Protein AF-A0A550GVR7-F1 (afdb_monomer_lite)

Sequence (89 aa):
MIITVDTVYQILIYICTYLLGMAFAGSFLGRAWMGNVDVFLHKTLKMEVTVGKYFYWKYFCNVKDPPKPKHLAQPKNLADQLVCKFLDL

Structure (mmCIF, N/CA/C/O backbone):
data_AF-A0A550GVR7-F1
#
_entry.id   AF-A0A550GVR7-F1
#
loop_
_atom_site.group_PDB
_atom_site.id
_atom_site.type_symbol
_atom_site.label_atom_id
_atom_site.label_alt_id
_atom_site.label_comp_id
_atom_site.label_asym_id
_atom_site.label_entity_id
_atom_site.label_seq_id
_atom_site.pdbx_PDB_ins_code
_atom_site.Cartn_x
_atom_site.Cartn_y
_atom_site.Cartn_z
_atom_site.occupancy
_atom_site.B_iso_or_equiv
_atom_site.auth_seq_id
_atom_site.auth_comp_id
_atom_site.auth_asym_id
_atom_site.auth_atom_id
_atom_site.pdbx_PDB_model_num
ATOM 1 N N . MET A 1 1 ? 31.288 -2.403 -31.235 1.00 49.75 1 MET A N 1
ATOM 2 C CA . MET A 1 1 ? 29.940 -2.699 -30.708 1.00 49.75 1 MET A CA 1
ATOM 3 C C . MET A 1 1 ? 28.949 -2.409 -31.821 1.00 49.75 1 MET A C 1
ATOM 5 O O . MET A 1 1 ? 28.730 -1.246 -32.129 1.00 49.75 1 MET A O 1
ATOM 9 N N . ILE A 1 2 ? 28.477 -3.444 -32.518 1.00 59.62 2 ILE A N 1
ATOM 10 C CA . ILE A 1 2 ? 27.520 -3.284 -33.620 1.00 59.62 2 ILE A CA 1
ATOM 11 C C . ILE A 1 2 ? 26.141 -3.183 -32.973 1.00 59.62 2 ILE A C 1
ATOM 13 O O . ILE A 1 2 ? 25.648 -4.162 -32.423 1.00 59.62 2 ILE A O 1
ATOM 17 N N . ILE A 1 3 ? 25.564 -1.984 -32.970 1.00 64.25 3 ILE A N 1
ATOM 18 C CA . ILE A 1 3 ? 24.201 -1.768 -32.486 1.00 64.25 3 ILE A CA 1
ATOM 19 C C . ILE A 1 3 ? 23.268 -2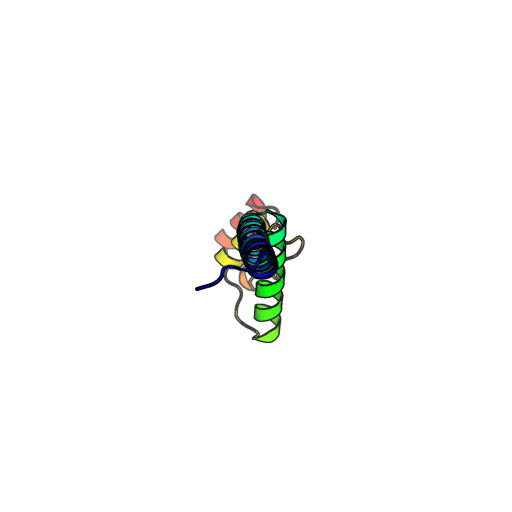.278 -33.583 1.00 64.25 3 ILE A C 1
ATOM 21 O O . ILE A 1 3 ? 23.145 -1.661 -34.639 1.00 64.25 3 ILE A O 1
ATOM 25 N N . THR A 1 4 ? 22.661 -3.440 -33.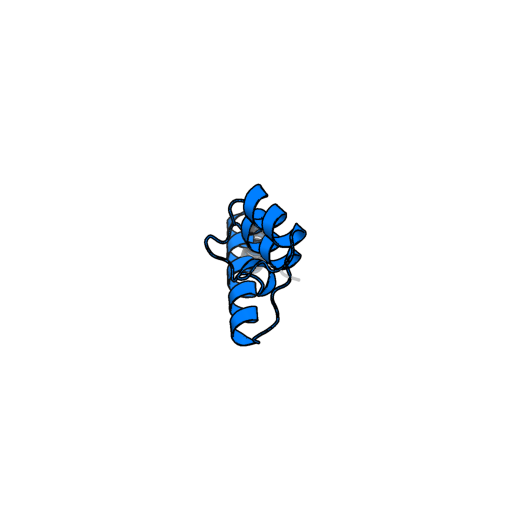362 1.00 80.62 4 THR A N 1
ATOM 26 C CA . THR A 1 4 ? 21.633 -3.981 -34.255 1.00 80.62 4 THR A CA 1
ATOM 27 C C . THR A 1 4 ? 20.293 -3.297 -33.983 1.00 80.62 4 THR A C 1
ATOM 29 O O . THR A 1 4 ? 20.030 -2.852 -32.864 1.00 80.62 4 THR A O 1
ATOM 32 N N . VAL A 1 5 ? 19.432 -3.216 -35.001 1.00 79.75 5 VAL A N 1
ATOM 33 C CA . VAL A 1 5 ? 18.092 -2.604 -34.900 1.00 79.75 5 VAL A CA 1
ATOM 34 C C . VAL A 1 5 ? 17.275 -3.232 -33.760 1.00 79.75 5 VAL A C 1
ATOM 36 O O . VAL A 1 5 ? 16.630 -2.512 -33.001 1.00 79.75 5 VAL A O 1
ATOM 39 N N . ASP A 1 6 ? 17.398 -4.544 -33.553 1.00 81.56 6 ASP A N 1
ATOM 40 C CA . ASP A 1 6 ? 16.750 -5.261 -32.447 1.00 81.56 6 ASP A CA 1
ATOM 41 C C . ASP A 1 6 ? 17.200 -4.772 -31.065 1.00 81.56 6 ASP A C 1
ATOM 43 O O . ASP A 1 6 ? 16.389 -4.655 -30.146 1.00 81.56 6 ASP A O 1
ATOM 47 N N . THR A 1 7 ? 18.482 -4.426 -30.918 1.00 84.44 7 THR A N 1
ATOM 48 C CA . THR A 1 7 ? 19.027 -3.911 -29.653 1.00 84.44 7 THR A CA 1
ATOM 49 C C . THR A 1 7 ? 18.411 -2.550 -29.317 1.00 84.44 7 THR A C 1
ATOM 51 O O . THR A 1 7 ? 18.087 -2.282 -28.161 1.00 84.44 7 THR A O 1
ATOM 54 N N . VAL A 1 8 ? 18.176 -1.704 -30.327 1.00 87.12 8 VAL A N 1
ATOM 55 C CA . VAL A 1 8 ? 17.511 -0.401 -30.152 1.00 87.12 8 VAL A CA 1
ATOM 56 C C . VAL A 1 8 ? 16.051 -0.583 -29.734 1.00 87.12 8 VAL A C 1
ATOM 58 O O . VAL A 1 8 ? 15.608 0.078 -28.795 1.00 87.12 8 VAL A O 1
ATOM 61 N N . TYR A 1 9 ? 15.317 -1.507 -30.365 1.00 87.69 9 TYR A N 1
ATOM 62 C CA . TYR A 1 9 ? 13.933 -1.809 -29.982 1.00 87.69 9 TYR A CA 1
ATOM 63 C C . TYR A 1 9 ? 13.826 -2.314 -28.543 1.00 87.69 9 TYR A C 1
ATOM 65 O O . TYR A 1 9 ? 12.962 -1.852 -27.798 1.00 87.69 9 TYR A O 1
ATOM 73 N N . GLN A 1 10 ? 14.719 -3.212 -28.122 1.00 88.88 10 GLN A N 1
ATOM 74 C CA . GLN A 1 10 ? 14.728 -3.708 -26.746 1.00 88.88 10 GLN A CA 1
ATOM 75 C C . GLN A 1 10 ? 14.981 -2.584 -25.742 1.00 88.88 10 GLN A C 1
ATOM 77 O O . GLN A 1 10 ? 14.229 -2.450 -24.779 1.00 88.88 10 GLN A O 1
ATOM 82 N N . ILE A 1 11 ? 15.986 -1.735 -25.982 1.00 89.56 11 ILE A N 1
ATOM 83 C CA . ILE A 1 11 ? 16.281 -0.585 -25.115 1.00 89.56 11 ILE A CA 1
ATOM 84 C C . ILE A 1 11 ? 15.065 0.345 -25.016 1.00 89.56 11 ILE A C 1
ATOM 86 O O . ILE A 1 11 ? 14.709 0.778 -23.921 1.00 89.56 11 ILE A O 1
ATOM 90 N N . LEU A 1 12 ? 14.390 0.617 -26.133 1.00 90.12 12 LEU A N 1
ATOM 91 C CA . LEU A 1 12 ? 13.227 1.503 -26.163 1.00 90.12 12 LEU A CA 1
ATOM 92 C C . LEU A 1 12 ? 12.041 0.905 -25.390 1.00 90.12 12 LEU A C 1
ATOM 94 O O . LEU A 1 12 ? 11.409 1.604 -24.599 1.00 90.12 12 LEU A O 1
ATOM 98 N N . ILE A 1 13 ? 11.801 -0.404 -25.519 1.00 91.44 13 ILE A N 1
ATOM 99 C CA . ILE A 1 13 ? 10.800 -1.129 -24.722 1.00 91.44 13 ILE A CA 1
ATOM 100 C C . ILE A 1 13 ? 11.147 -1.081 -23.226 1.00 91.44 13 ILE A C 1
ATOM 102 O O . ILE A 1 13 ? 10.262 -0.828 -22.406 1.00 91.44 13 ILE A O 1
ATOM 106 N N . TYR A 1 14 ? 12.415 -1.262 -22.847 1.00 90.94 14 TYR A N 1
ATOM 107 C CA . TYR A 1 14 ? 12.845 -1.153 -21.448 1.00 90.94 14 TYR A CA 1
ATOM 108 C C . TYR A 1 14 ? 12.603 0.246 -20.876 1.00 90.94 14 TYR A C 1
ATOM 110 O O . TYR A 1 14 ? 12.092 0.383 -19.766 1.00 90.94 14 TYR A O 1
ATOM 118 N N . ILE A 1 15 ? 12.902 1.294 -21.643 1.00 91.38 15 ILE A N 1
ATOM 119 C CA . ILE A 1 15 ? 12.644 2.675 -21.225 1.00 91.38 15 ILE A CA 1
ATOM 120 C C . ILE A 1 15 ? 11.135 2.918 -21.080 1.00 91.38 15 ILE A C 1
ATOM 122 O O . ILE A 1 15 ? 10.692 3.441 -20.058 1.00 91.38 15 ILE A O 1
ATOM 126 N N . CYS A 1 16 ? 10.324 2.500 -22.054 1.00 90.69 16 CYS A N 1
ATOM 127 C CA . CYS A 1 16 ? 8.871 2.664 -21.999 1.00 90.69 16 CYS A CA 1
ATOM 128 C C . CYS A 1 16 ? 8.241 1.919 -20.815 1.00 90.69 16 CYS A C 1
ATOM 130 O O . CYS A 1 16 ? 7.406 2.481 -20.109 1.00 90.69 16 CYS A O 1
ATOM 132 N N . THR A 1 17 ? 8.648 0.673 -20.567 1.00 89.56 17 THR A N 1
ATOM 133 C CA . THR A 1 17 ? 8.149 -0.123 -19.434 1.00 89.56 17 THR A CA 1
ATOM 134 C C . THR A 1 17 ? 8.573 0.460 -18.088 1.00 89.56 17 THR A C 1
ATOM 136 O O . THR A 1 17 ? 7.754 0.521 -17.172 1.00 89.56 17 THR A O 1
ATOM 139 N N . TYR A 1 18 ? 9.801 0.973 -17.975 1.00 88.50 18 TYR A N 1
ATOM 140 C CA . TYR A 1 18 ? 10.263 1.681 -16.781 1.00 88.50 18 TYR A CA 1
ATOM 141 C C . TYR A 1 18 ? 9.438 2.944 -16.502 1.00 88.50 18 TYR A C 1
ATOM 143 O O . TYR A 1 18 ? 8.960 3.145 -15.384 1.00 88.50 18 TYR A O 1
ATOM 151 N N . LEU A 1 19 ? 9.215 3.773 -17.528 1.00 89.00 19 LEU A N 1
ATOM 152 C CA . LEU A 1 19 ? 8.419 4.995 -17.405 1.00 89.00 19 LEU A CA 1
ATOM 153 C C . LEU A 1 19 ? 6.961 4.691 -17.046 1.00 89.00 19 LEU A C 1
ATOM 155 O O . LEU A 1 19 ? 6.393 5.364 -16.187 1.00 89.00 19 LEU A O 1
ATOM 159 N N . LEU A 1 20 ? 6.372 3.647 -17.638 1.00 86.81 20 LEU A N 1
ATOM 160 C CA . LEU A 1 20 ? 5.034 3.177 -17.275 1.00 86.81 20 LEU A CA 1
ATOM 161 C C . LEU A 1 20 ? 4.971 2.686 -15.824 1.00 86.81 20 LEU A C 1
ATOM 163 O O . LEU A 1 20 ? 4.021 3.017 -15.119 1.00 86.81 20 LEU A O 1
ATOM 167 N N . GLY A 1 21 ? 5.983 1.954 -15.350 1.00 82.38 21 GLY A N 1
ATOM 168 C CA . GLY A 1 21 ? 6.067 1.511 -13.957 1.00 82.38 21 GLY A CA 1
ATOM 169 C C . GLY A 1 21 ? 6.148 2.678 -12.969 1.00 82.38 21 GLY A C 1
ATOM 170 O O . GLY A 1 21 ? 5.424 2.702 -11.973 1.00 82.38 21 GLY A O 1
ATOM 171 N N . MET A 1 22 ? 6.964 3.689 -13.273 1.00 82.25 22 MET A N 1
ATOM 172 C CA . MET A 1 22 ? 7.071 4.904 -12.459 1.00 82.25 22 MET A CA 1
ATOM 173 C C . MET A 1 22 ? 5.775 5.721 -12.462 1.00 82.25 22 MET A C 1
ATOM 175 O O . MET A 1 22 ? 5.312 6.164 -11.408 1.00 82.25 22 MET A O 1
ATOM 179 N N . ALA A 1 23 ? 5.143 5.869 -13.629 1.00 83.31 23 ALA A N 1
ATOM 180 C CA . ALA A 1 23 ? 3.844 6.523 -13.747 1.00 83.31 23 ALA A CA 1
ATOM 181 C C . ALA A 1 23 ? 2.765 5.773 -12.950 1.00 83.31 23 ALA A C 1
ATOM 183 O O . ALA A 1 23 ? 1.948 6.393 -12.269 1.00 83.31 23 ALA A O 1
ATOM 184 N N . PHE A 1 24 ? 2.795 4.438 -12.971 1.00 82.50 24 PHE A N 1
ATOM 185 C CA . PHE A 1 24 ? 1.887 3.601 -12.198 1.00 82.50 24 PHE A CA 1
ATOM 186 C C . PHE A 1 24 ? 2.087 3.777 -10.690 1.00 82.50 24 PHE A C 1
ATOM 188 O O . PHE A 1 24 ? 1.103 3.985 -9.980 1.00 82.50 24 PHE A O 1
ATOM 195 N N . ALA A 1 25 ? 3.330 3.782 -10.200 1.00 76.38 25 ALA A N 1
ATOM 196 C CA . ALA A 1 25 ? 3.641 3.980 -8.781 1.00 76.38 25 ALA A CA 1
ATOM 197 C C . ALA A 1 25 ? 3.156 5.343 -8.247 1.00 76.38 25 ALA A C 1
ATOM 199 O O . ALA A 1 25 ? 2.666 5.432 -7.121 1.00 76.38 25 ALA A O 1
ATOM 200 N N . GLY A 1 26 ? 3.229 6.397 -9.067 1.00 72.44 26 GLY A N 1
ATOM 201 C CA . GLY A 1 26 ? 2.696 7.724 -8.734 1.00 72.44 26 GLY A CA 1
ATOM 202 C C . GLY A 1 26 ? 1.181 7.878 -8.934 1.00 72.44 26 GLY A C 1
ATOM 203 O O . GLY A 1 26 ? 0.589 8.857 -8.468 1.00 72.44 26 GLY A O 1
ATOM 204 N N . SER A 1 27 ? 0.529 6.933 -9.613 1.00 82.62 27 SER A N 1
ATOM 205 C CA . SER A 1 27 ? -0.896 7.016 -9.944 1.00 82.62 27 SER A CA 1
ATOM 206 C C . SER A 1 27 ? -1.808 6.686 -8.755 1.00 82.62 27 SER A C 1
ATOM 208 O O . SER A 1 27 ? -1.430 5.993 -7.807 1.00 82.62 27 SER A O 1
ATOM 210 N N . PHE A 1 28 ? -3.063 7.143 -8.825 1.00 79.62 28 PHE A N 1
ATOM 211 C CA . PHE A 1 28 ? -4.107 6.750 -7.870 1.00 79.62 28 PHE A CA 1
ATOM 212 C C . PHE A 1 28 ? -4.327 5.230 -7.846 1.00 79.62 28 PHE A C 1
ATOM 214 O O . PHE A 1 28 ? -4.560 4.668 -6.777 1.00 79.62 28 PHE A O 1
ATOM 221 N N . LEU A 1 29 ? -4.206 4.563 -9.001 1.00 80.44 29 LEU A N 1
ATOM 222 C CA . LEU A 1 29 ? -4.367 3.113 -9.105 1.00 80.44 29 LEU A CA 1
ATOM 223 C C . LEU A 1 29 ? -3.240 2.373 -8.374 1.00 80.44 29 LEU A C 1
ATOM 225 O O . LEU A 1 29 ? -3.506 1.426 -7.638 1.00 80.44 29 LEU A O 1
ATOM 229 N N . GLY A 1 30 ? -1.999 2.844 -8.525 1.00 82.12 30 GLY A N 1
ATOM 230 C CA . GLY A 1 30 ? -0.838 2.296 -7.824 1.00 82.12 30 GLY A CA 1
ATOM 231 C C . GLY A 1 30 ? -0.945 2.460 -6.312 1.00 82.12 30 GLY A C 1
ATOM 232 O O . GLY A 1 30 ? -0.710 1.501 -5.579 1.00 82.12 30 GLY A O 1
ATOM 233 N N . ARG A 1 31 ? -1.399 3.629 -5.834 1.00 83.19 31 ARG A N 1
ATOM 234 C CA . ARG A 1 31 ? -1.660 3.855 -4.401 1.00 83.19 31 ARG A CA 1
ATOM 235 C C . ARG A 1 31 ? -2.745 2.935 -3.846 1.00 83.19 31 ARG A C 1
ATOM 237 O O . ARG A 1 31 ? -2.570 2.390 -2.758 1.00 83.19 31 ARG A O 1
ATOM 244 N N . ALA A 1 32 ? -3.835 2.735 -4.586 1.00 83.00 32 ALA A N 1
ATOM 245 C CA . ALA A 1 32 ? -4.904 1.821 -4.187 1.00 83.00 32 ALA A CA 1
ATOM 246 C C . ALA A 1 32 ? -4.434 0.359 -4.162 1.00 83.00 32 ALA A C 1
ATOM 248 O O . ALA A 1 32 ? -4.739 -0.381 -3.226 1.00 83.00 32 ALA A O 1
ATOM 249 N N . TRP A 1 33 ? -3.643 -0.049 -5.157 1.00 84.31 33 TRP A N 1
ATOM 250 C CA . TRP A 1 33 ? -3.061 -1.386 -5.212 1.00 84.31 33 TRP A CA 1
ATOM 251 C C . TRP A 1 33 ? -2.075 -1.629 -4.060 1.00 84.31 33 TRP A C 1
ATOM 253 O O . TRP A 1 33 ? -2.220 -2.616 -3.342 1.00 84.31 33 TRP A O 1
ATOM 263 N N . MET A 1 34 ? -1.147 -0.698 -3.806 1.00 84.56 34 MET A N 1
ATOM 264 C CA . MET A 1 34 ? -0.231 -0.768 -2.660 1.00 84.56 34 MET A CA 1
ATOM 265 C C . MET A 1 34 ? -0.980 -0.829 -1.325 1.00 84.56 34 MET A C 1
ATOM 267 O O . MET A 1 34 ? -0.634 -1.643 -0.473 1.00 84.56 34 MET A O 1
ATOM 271 N N . GLY A 1 35 ? -2.033 -0.022 -1.156 1.00 83.81 35 GLY A N 1
ATOM 272 C CA . GLY A 1 35 ? -2.874 -0.054 0.041 1.00 83.81 35 GLY A CA 1
ATOM 273 C C . GLY A 1 35 ? -3.530 -1.417 0.266 1.00 83.81 35 GLY A C 1
ATOM 274 O O . GLY A 1 35 ? -3.491 -1.941 1.376 1.00 83.81 35 GLY A O 1
ATOM 275 N N . ASN A 1 36 ? -4.069 -2.039 -0.787 1.00 85.06 36 ASN A N 1
ATOM 276 C CA . ASN A 1 36 ? -4.656 -3.380 -0.697 1.00 85.06 36 ASN A CA 1
ATOM 277 C C . ASN A 1 36 ? -3.622 -4.458 -0.344 1.00 85.06 36 ASN A C 1
ATOM 279 O O . ASN A 1 36 ? -3.913 -5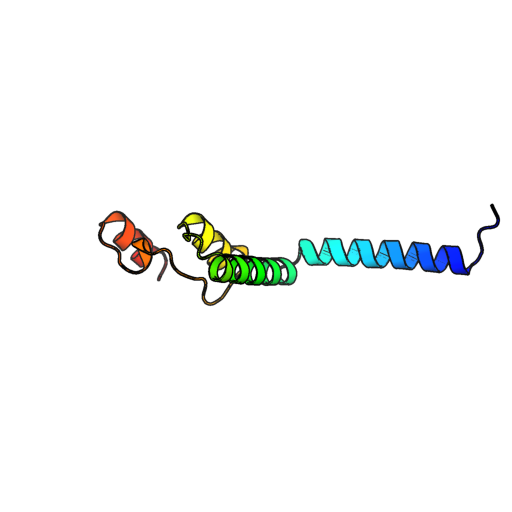.337 0.469 1.00 85.06 36 ASN A O 1
ATOM 283 N N . VAL A 1 37 ? -2.419 -4.388 -0.922 1.00 86.75 37 VAL A N 1
ATOM 284 C CA . VAL A 1 37 ? -1.324 -5.319 -0.606 1.00 86.75 37 VAL A CA 1
ATOM 285 C C . VAL A 1 37 ? -0.870 -5.159 0.847 1.00 86.75 37 VAL A C 1
ATOM 287 O O . VAL A 1 37 ? -0.716 -6.159 1.545 1.00 86.75 37 VAL A O 1
ATOM 290 N N . ASP A 1 38 ? -0.715 -3.930 1.343 1.00 85.88 38 ASP A N 1
ATOM 291 C CA . ASP A 1 38 ? -0.309 -3.679 2.734 1.00 85.88 38 ASP A CA 1
ATOM 292 C C . ASP A 1 38 ? -1.380 -4.143 3.741 1.00 85.88 38 ASP A C 1
ATOM 294 O O . ASP A 1 38 ? -1.054 -4.766 4.756 1.00 85.88 38 ASP A O 1
ATOM 298 N N . VAL A 1 39 ? -2.668 -3.946 3.426 1.00 85.44 39 VAL A N 1
ATOM 299 C CA . VAL A 1 39 ? -3.791 -4.495 4.208 1.00 85.44 39 VAL A CA 1
ATOM 300 C C . VAL A 1 39 ? -3.767 -6.025 4.215 1.00 85.44 39 VAL A C 1
ATOM 302 O O . VAL A 1 39 ? -3.955 -6.641 5.268 1.00 85.44 39 VAL A O 1
ATOM 305 N N . PHE A 1 40 ? -3.532 -6.658 3.063 1.00 86.06 40 PHE A N 1
ATOM 306 C CA . PHE A 1 40 ? -3.416 -8.113 2.962 1.00 86.06 40 PHE A CA 1
ATOM 307 C C . PHE A 1 40 ? -2.250 -8.646 3.803 1.00 86.06 40 PHE A C 1
ATOM 309 O O . PHE A 1 40 ? -2.410 -9.612 4.557 1.00 86.06 40 PHE A O 1
ATOM 316 N N . LEU A 1 41 ? -1.096 -7.982 3.738 1.00 85.62 41 LEU A N 1
ATOM 317 C CA . LEU A 1 41 ? 0.076 -8.345 4.522 1.00 85.62 41 LEU A CA 1
ATOM 318 C C . LEU A 1 41 ? -0.185 -8.181 6.026 1.00 85.62 41 LEU A C 1
ATOM 320 O O . LEU A 1 41 ? 0.167 -9.063 6.804 1.00 85.62 41 LEU A O 1
ATOM 324 N N . HIS A 1 42 ? -0.883 -7.118 6.441 1.00 85.44 42 HIS A N 1
ATOM 325 C CA . HIS A 1 42 ? -1.278 -6.920 7.843 1.00 85.44 42 HIS A CA 1
ATOM 326 C C . HIS A 1 42 ? -2.192 -8.021 8.356 1.00 85.44 42 HIS A C 1
ATOM 328 O O . HIS A 1 42 ? -1.987 -8.518 9.463 1.00 85.44 42 HIS A O 1
ATOM 334 N N . LYS A 1 43 ? -3.179 -8.429 7.550 1.00 82.69 43 LYS A N 1
ATOM 335 C CA . LYS A 1 43 ? -4.068 -9.546 7.894 1.00 82.69 43 LYS A CA 1
ATOM 336 C C . LYS A 1 43 ? -3.291 -10.856 8.020 1.00 82.69 43 LYS A C 1
ATOM 338 O O . LYS A 1 43 ? -3.523 -11.608 8.962 1.00 82.69 43 LYS A O 1
ATOM 343 N N . THR A 1 44 ? -2.348 -11.098 7.111 1.00 85.62 44 THR A N 1
ATOM 344 C CA . THR A 1 44 ? -1.537 -12.324 7.084 1.00 85.62 44 THR A CA 1
ATOM 345 C C . THR A 1 44 ? -0.576 -12.396 8.271 1.00 85.62 44 THR A C 1
ATOM 347 O O . THR A 1 44 ? -0.483 -13.426 8.933 1.00 85.62 44 THR A O 1
ATOM 350 N N . LEU A 1 45 ? 0.094 -11.287 8.590 1.00 84.62 45 LEU A N 1
ATOM 351 C CA . LEU A 1 45 ? 1.068 -11.199 9.680 1.00 84.62 45 LEU A CA 1
ATOM 352 C C . LEU A 1 45 ? 0.435 -10.908 11.050 1.00 84.62 45 LEU A C 1
ATOM 354 O O . LEU A 1 45 ? 1.153 -10.822 12.043 1.00 84.62 45 LEU A O 1
ATOM 358 N N . LYS A 1 46 ? -0.895 -10.745 11.118 1.00 78.25 46 LYS A N 1
ATOM 359 C CA . LYS A 1 46 ? -1.652 -10.396 12.335 1.00 78.25 46 LYS A CA 1
ATOM 360 C C . LYS A 1 46 ? -1.069 -9.190 13.089 1.00 78.25 46 LYS A C 1
ATOM 362 O O . LYS A 1 46 ? -1.130 -9.135 14.317 1.00 78.25 46 LYS A O 1
ATOM 367 N N . MET A 1 47 ? -0.496 -8.232 12.360 1.00 76.19 47 MET A N 1
ATOM 368 C CA . MET A 1 47 ? 0.120 -7.048 12.958 1.00 76.19 47 MET A CA 1
ATOM 369 C C . MET A 1 47 ? -0.944 -6.075 13.461 1.00 76.19 47 MET A C 1
ATOM 371 O O . MET A 1 47 ? -2.024 -5.950 12.877 1.00 76.19 47 MET A O 1
ATOM 375 N N . GLU A 1 48 ? -0.637 -5.373 14.549 1.00 76.44 48 GLU A N 1
ATOM 376 C CA . GLU A 1 48 ? -1.556 -4.387 15.101 1.00 76.44 48 GLU A CA 1
ATOM 377 C C . GLU A 1 48 ? -1.696 -3.192 14.156 1.00 76.44 48 GLU A C 1
ATOM 379 O O . GLU A 1 48 ? -0.715 -2.590 13.717 1.00 76.44 48 GLU A O 1
ATOM 384 N N . VAL A 1 49 ? -2.941 -2.844 13.830 1.00 78.81 49 VAL A N 1
ATOM 385 C CA . VAL A 1 49 ? -3.230 -1.654 13.034 1.00 78.81 49 VAL A CA 1
ATOM 386 C C . VAL A 1 49 ? -3.137 -0.440 13.947 1.00 78.81 49 VAL A C 1
ATOM 388 O O . VAL A 1 49 ? -3.835 -0.361 14.956 1.00 78.81 49 VAL A O 1
ATOM 391 N N . THR A 1 50 ? -2.294 0.519 13.583 1.00 81.25 50 THR A N 1
ATOM 392 C CA . THR A 1 50 ? -2.239 1.833 14.231 1.00 81.25 50 THR A CA 1
ATOM 393 C C . THR A 1 50 ? -3.213 2.798 13.557 1.00 81.25 50 THR A C 1
ATOM 395 O O . THR A 1 50 ? -3.462 2.709 12.354 1.00 81.25 50 THR A O 1
ATOM 398 N N . VAL A 1 51 ? -3.708 3.778 14.312 1.00 77.25 51 VAL A N 1
ATOM 399 C CA . VAL A 1 51 ? -4.597 4.848 13.829 1.00 77.25 51 VAL A CA 1
ATOM 400 C C . VAL A 1 51 ? -4.033 5.550 12.585 1.00 77.25 51 VAL A C 1
ATOM 402 O O . VAL A 1 51 ? -4.724 5.661 11.576 1.00 77.25 51 VAL A O 1
ATOM 405 N N . GLY A 1 52 ? -2.752 5.934 12.594 1.00 79.06 52 GLY A N 1
ATOM 406 C CA . GLY A 1 52 ? -2.113 6.575 11.436 1.00 79.06 52 GLY A CA 1
ATOM 407 C C . GLY A 1 52 ? -2.103 5.703 10.174 1.00 79.06 52 GLY A C 1
ATOM 408 O O . GLY A 1 52 ? -2.290 6.204 9.067 1.00 79.06 52 GLY A O 1
ATOM 409 N N . LYS A 1 53 ? -1.966 4.384 10.336 1.00 80.69 53 LYS A N 1
ATOM 410 C CA . LYS A 1 53 ? -1.966 3.434 9.218 1.00 80.69 53 LYS A CA 1
ATOM 411 C C . LYS A 1 53 ? -3.359 3.257 8.621 1.00 80.69 53 LYS A C 1
ATOM 413 O O . LYS A 1 53 ? -3.519 3.209 7.406 1.00 80.69 53 LYS A O 1
ATOM 418 N N . TYR A 1 54 ? -4.374 3.268 9.479 1.00 82.25 54 TYR A N 1
ATOM 419 C CA . TYR A 1 54 ? -5.766 3.305 9.055 1.00 82.25 54 TYR A CA 1
ATOM 420 C C . TYR A 1 54 ? -6.088 4.565 8.230 1.00 82.25 54 TYR A C 1
ATOM 422 O O . TYR A 1 54 ? -6.695 4.460 7.164 1.00 82.25 54 TYR A O 1
ATOM 430 N N . PHE A 1 55 ? -5.627 5.745 8.665 1.00 81.50 55 PHE A N 1
ATOM 431 C CA . PHE A 1 55 ? -5.782 6.989 7.897 1.00 81.50 55 PHE A CA 1
ATOM 432 C C . PHE A 1 55 ? -5.079 6.933 6.543 1.00 81.50 55 PHE A C 1
ATOM 434 O O . PHE A 1 55 ? -5.656 7.338 5.532 1.00 81.50 55 PHE A O 1
ATOM 441 N N . TYR A 1 56 ? -3.859 6.396 6.514 1.00 83.62 56 TYR A N 1
ATOM 442 C CA . TYR A 1 56 ? -3.122 6.181 5.275 1.00 83.62 56 TYR A CA 1
ATOM 443 C C . TYR A 1 56 ? -3.929 5.318 4.294 1.00 83.62 56 TYR A C 1
ATOM 445 O O . TYR A 1 56 ? -4.133 5.707 3.146 1.00 83.62 56 TYR A O 1
ATOM 453 N N . TRP A 1 57 ? -4.501 4.202 4.749 1.00 84.50 57 TRP A N 1
ATOM 454 C CA . TRP A 1 57 ? -5.309 3.357 3.873 1.00 84.50 57 TRP A CA 1
ATOM 455 C C . TRP A 1 57 ? -6.622 4.01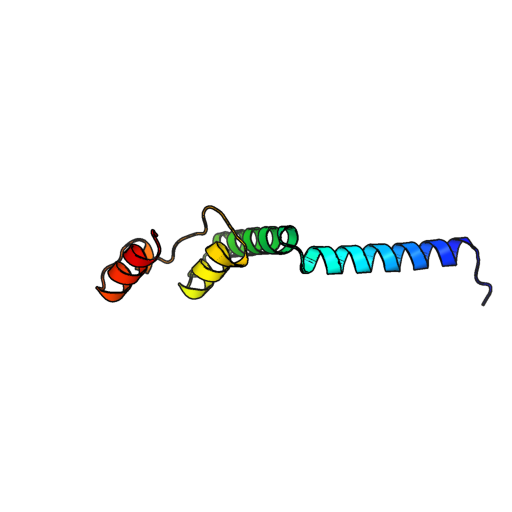3 3.425 1.00 84.50 57 TRP A C 1
ATOM 457 O O . TRP A 1 57 ? -6.933 3.962 2.235 1.00 84.50 57 TRP A O 1
ATOM 467 N N . LYS A 1 58 ? -7.375 4.649 4.336 1.00 82.38 58 LYS A N 1
ATOM 468 C CA . LYS A 1 58 ? -8.688 5.248 4.025 1.00 82.38 58 LYS A CA 1
ATOM 469 C C . LYS A 1 58 ? -8.568 6.474 3.117 1.00 82.38 58 LYS A C 1
ATOM 471 O O . LYS A 1 58 ? -9.302 6.574 2.143 1.00 82.38 58 LYS A O 1
ATOM 476 N N . TYR A 1 59 ? -7.645 7.390 3.409 1.00 81.81 59 TYR A N 1
ATOM 477 C CA . TYR A 1 59 ? -7.581 8.689 2.725 1.00 81.81 59 TYR A CA 1
ATOM 478 C C . TYR A 1 59 ? -6.501 8.756 1.644 1.00 81.81 59 TYR A C 1
ATOM 480 O O . TYR A 1 59 ? -6.735 9.345 0.592 1.00 81.81 59 TYR A O 1
ATOM 488 N N . PHE A 1 60 ? -5.329 8.152 1.862 1.00 80.69 60 PHE A N 1
ATOM 489 C CA . PHE A 1 60 ? -4.221 8.243 0.903 1.00 80.69 60 PHE A CA 1
ATOM 490 C C . PHE A 1 60 ? -4.289 7.152 -0.173 1.00 80.69 60 PHE A C 1
ATOM 492 O O . PHE A 1 60 ? -4.122 7.430 -1.363 1.00 80.69 60 PHE A O 1
ATOM 499 N N . CYS A 1 61 ? -4.581 5.914 0.233 1.00 80.88 61 CYS A N 1
ATOM 500 C CA . CYS A 1 61 ? -4.758 4.784 -0.681 1.00 80.88 61 CYS A CA 1
ATOM 501 C C . CYS A 1 61 ? -6.208 4.594 -1.153 1.00 80.88 61 CYS A C 1
ATOM 503 O O . CYS A 1 61 ? -6.443 3.762 -2.024 1.00 80.88 61 CYS A O 1
ATOM 505 N N . ASN A 1 62 ? -7.171 5.350 -0.610 1.00 80.88 62 ASN A N 1
ATOM 506 C CA . ASN A 1 62 ? -8.597 5.257 -0.946 1.00 80.88 62 ASN A CA 1
ATOM 507 C C . ASN A 1 62 ? -9.158 3.818 -0.866 1.00 80.88 62 ASN A C 1
ATOM 509 O O . ASN A 1 62 ? -9.956 3.382 -1.701 1.00 80.88 62 ASN A O 1
ATOM 513 N N . VAL A 1 63 ? -8.700 3.046 0.122 1.00 80.50 63 VAL A N 1
ATOM 514 C CA . VAL A 1 63 ? -9.208 1.698 0.397 1.00 80.50 63 VAL A CA 1
ATOM 515 C C . VAL A 1 63 ? -10.591 1.837 1.033 1.00 80.50 63 VAL A C 1
ATOM 517 O O . VAL A 1 63 ? -10.730 2.496 2.061 1.00 80.50 63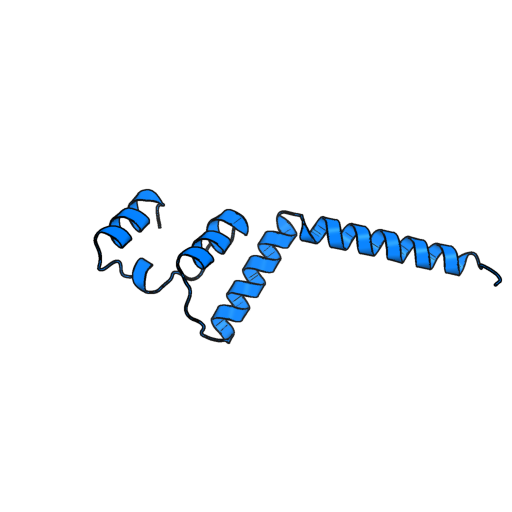 VAL A O 1
ATOM 520 N N . LYS A 1 64 ? -11.613 1.215 0.428 1.00 73.69 64 LYS A N 1
ATOM 521 C CA . LYS A 1 64 ? -13.023 1.381 0.835 1.00 73.69 64 LYS A CA 1
ATOM 522 C C . LYS A 1 64 ? -13.322 0.893 2.254 1.00 73.69 64 LYS A C 1
ATOM 52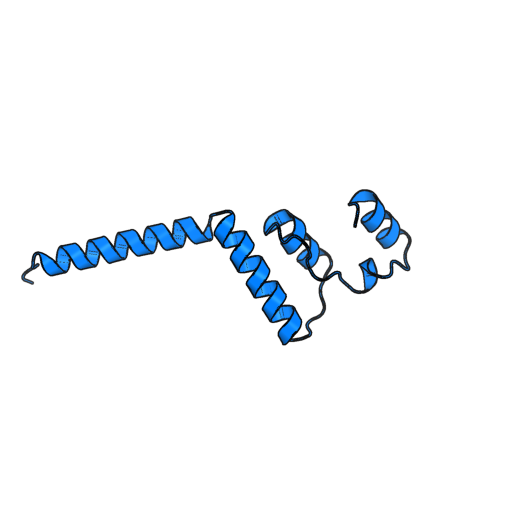4 O O . LYS A 1 64 ? -14.098 1.533 2.951 1.00 73.69 64 LYS A O 1
ATOM 529 N N . ASP A 1 65 ? -12.722 -0.221 2.668 1.00 76.38 65 ASP A N 1
ATOM 530 C CA . ASP A 1 65 ? -12.958 -0.810 3.991 1.00 76.38 65 ASP A CA 1
ATOM 531 C C . ASP A 1 65 ? -11.645 -1.326 4.616 1.00 76.38 65 ASP A C 1
ATOM 533 O O . ASP A 1 65 ? -11.334 -2.523 4.562 1.00 76.38 65 ASP A O 1
ATOM 537 N N . PRO A 1 66 ? -10.791 -0.418 5.125 1.00 79.44 66 PRO A N 1
ATOM 538 C CA . PRO A 1 66 ? -9.547 -0.801 5.769 1.00 79.44 66 PRO A CA 1
ATOM 539 C C . PRO A 1 66 ? -9.809 -1.352 7.183 1.00 79.44 66 PRO A C 1
ATOM 541 O O . PRO A 1 66 ? -10.712 -0.882 7.878 1.00 79.44 66 PRO A O 1
ATOM 544 N N . PRO A 1 67 ? -9.005 -2.320 7.662 1.00 77.62 67 PRO A N 1
ATOM 545 C CA . PRO A 1 67 ? -9.188 -2.896 8.989 1.00 77.62 67 PRO A CA 1
ATOM 546 C C . PRO A 1 67 ? -9.007 -1.822 10.066 1.00 77.62 67 PRO A C 1
ATOM 548 O O . PRO A 1 67 ? -7.973 -1.157 10.119 1.00 77.62 67 PRO A O 1
ATOM 551 N N . LYS A 1 68 ? -10.016 -1.643 10.925 1.00 78.00 68 LYS A N 1
ATOM 552 C CA . LYS A 1 68 ? -9.995 -0.629 11.987 1.00 78.00 68 LYS A CA 1
ATOM 553 C C . LYS A 1 68 ? -9.078 -1.057 13.142 1.00 78.00 68 LYS A C 1
ATOM 555 O O . LYS A 1 68 ? -9.077 -2.231 13.522 1.00 78.00 68 LYS A O 1
ATOM 560 N N . PRO A 1 69 ? -8.322 -0.125 13.745 1.00 78.06 69 PRO A N 1
ATOM 561 C CA . PRO A 1 69 ? -7.562 -0.404 14.957 1.00 78.06 69 PRO A CA 1
ATOM 562 C C . PRO A 1 69 ? -8.515 -0.703 16.125 1.00 78.06 69 PRO A C 1
ATOM 564 O O . PRO A 1 69 ? -9.591 -0.109 16.223 1.00 78.06 69 PRO A O 1
ATOM 567 N N . LYS A 1 70 ? -8.114 -1.601 17.038 1.00 69.50 70 LYS A N 1
ATOM 568 C CA . LYS A 1 70 ? -8.963 -2.095 18.147 1.00 69.50 70 LYS A CA 1
ATOM 569 C C . LYS A 1 70 ? -9.567 -0.961 18.993 1.00 69.50 70 LYS A C 1
ATOM 571 O O . LYS A 1 70 ? -10.723 -1.047 19.390 1.00 69.50 70 LYS A O 1
ATOM 576 N N . HIS A 1 71 ? -8.805 0.111 19.211 1.00 67.19 71 HIS A N 1
ATOM 577 C CA . HIS A 1 71 ? -9.230 1.279 19.989 1.00 67.19 71 HIS A CA 1
ATOM 578 C C . HIS A 1 71 ? -10.303 2.131 19.293 1.00 67.19 71 HIS A C 1
ATOM 580 O O . HIS A 1 71 ? -11.162 2.673 19.974 1.00 67.19 71 HIS A O 1
ATOM 586 N N . LEU A 1 72 ? -10.314 2.203 17.956 1.00 67.19 72 LEU A N 1
ATOM 587 C CA . LEU A 1 72 ? -11.376 2.901 17.210 1.00 67.19 72 LEU A CA 1
ATOM 588 C C . LEU A 1 72 ? -12.585 1.995 16.948 1.00 67.19 72 LEU A C 1
ATOM 590 O O . LEU A 1 72 ? -13.699 2.486 16.810 1.00 67.19 72 LEU A O 1
ATOM 594 N N . ALA A 1 73 ? -12.385 0.674 16.892 1.00 67.75 73 ALA A N 1
ATOM 595 C CA . ALA A 1 73 ? -13.480 -0.290 16.785 1.00 67.75 73 ALA A CA 1
ATOM 596 C C . ALA A 1 73 ? -14.329 -0.358 18.071 1.00 67.75 73 ALA A C 1
ATOM 598 O O . ALA A 1 73 ? -15.520 -0.653 18.006 1.00 67.75 73 ALA A O 1
ATOM 599 N N . GLN A 1 74 ? -13.724 -0.087 19.232 1.00 67.31 74 GLN A N 1
ATOM 600 C CA . GLN A 1 74 ? -14.401 0.016 20.528 1.00 67.31 74 GLN A CA 1
ATOM 601 C C . GLN A 1 74 ? -13.872 1.241 21.294 1.00 67.31 74 GLN A C 1
ATOM 603 O O . GLN A 1 74 ? -13.014 1.089 22.171 1.00 67.31 74 GLN A O 1
ATOM 608 N N . PRO A 1 75 ? -14.349 2.456 20.966 1.00 63.81 75 PRO A N 1
ATOM 609 C CA . PRO A 1 75 ? -13.825 3.688 21.542 1.00 63.81 75 PRO A CA 1
ATOM 610 C C . PRO A 1 75 ? -14.188 3.786 23.030 1.00 63.81 75 PRO A C 1
ATOM 612 O O . PRO A 1 75 ? -15.321 4.097 23.402 1.00 63.81 75 PRO A O 1
ATOM 615 N N . LYS A 1 76 ? -13.208 3.500 23.896 1.00 69.50 76 LYS A N 1
ATOM 616 C CA . LYS A 1 76 ? -13.353 3.576 25.362 1.00 69.50 76 LYS A CA 1
ATOM 617 C C . LYS A 1 76 ? -13.064 4.972 25.914 1.00 69.50 76 LYS A C 1
ATOM 619 O O . LYS A 1 76 ? -13.633 5.344 26.934 1.00 69.50 76 LYS A O 1
ATOM 624 N N . ASN A 1 77 ? -12.207 5.740 25.240 1.00 74.50 77 ASN A N 1
ATOM 625 C CA . ASN A 1 77 ? -11.803 7.077 25.666 1.00 74.50 77 ASN A CA 1
ATOM 626 C C . ASN A 1 77 ? -12.556 8.170 24.895 1.00 74.50 77 ASN A C 1
ATOM 628 O O . ASN A 1 77 ? -12.870 8.015 23.716 1.00 74.50 77 ASN A O 1
ATOM 632 N N . LEU A 1 78 ? -12.784 9.313 25.548 1.00 70.38 78 LEU A N 1
ATOM 633 C CA . LEU A 1 78 ? -13.456 10.491 24.974 1.00 70.38 78 LEU A CA 1
ATOM 634 C C . LEU A 1 78 ? -12.766 11.009 23.701 1.00 70.38 78 LEU A C 1
ATOM 636 O O . LEU A 1 78 ? -13.438 11.402 22.752 1.00 70.38 78 LEU A O 1
ATOM 640 N N . ALA A 1 79 ? -11.432 10.958 23.660 1.00 72.94 79 ALA A N 1
ATOM 641 C CA . ALA A 1 79 ? -10.657 11.323 22.476 1.00 72.94 79 ALA A CA 1
ATOM 642 C C . ALA A 1 79 ? -10.956 10.396 21.284 1.00 72.94 79 ALA A C 1
ATOM 644 O O . ALA A 1 79 ? -11.200 10.887 20.187 1.00 72.94 79 ALA A O 1
ATOM 645 N N . ASP A 1 80 ? -11.029 9.080 21.504 1.00 67.75 80 ASP A N 1
ATOM 646 C CA . ASP A 1 80 ? -11.347 8.106 20.451 1.00 67.75 80 ASP A CA 1
ATOM 647 C C . ASP A 1 80 ? -12.789 8.277 19.952 1.00 67.75 80 ASP A C 1
ATOM 649 O O . ASP A 1 80 ? -13.046 8.187 18.755 1.00 67.75 80 ASP A O 1
ATOM 653 N N . GLN A 1 81 ? -13.729 8.591 20.850 1.00 70.88 81 GLN A N 1
ATOM 654 C CA . GLN A 1 81 ? -15.120 8.881 20.483 1.00 70.88 81 GLN A CA 1
ATOM 655 C C . GLN A 1 81 ? -15.245 10.155 19.642 1.00 70.88 81 GLN A C 1
ATOM 657 O O . GLN A 1 81 ? -15.987 10.170 18.661 1.00 70.88 81 GLN A O 1
ATOM 662 N N . LEU A 1 82 ? -14.509 11.214 19.996 1.00 74.81 82 LEU A N 1
ATOM 663 C CA . LEU A 1 82 ? -14.460 12.447 19.210 1.00 74.81 82 LEU A CA 1
ATOM 664 C C . LEU A 1 82 ? -13.842 12.191 17.836 1.00 74.81 82 LEU A C 1
ATOM 666 O O . LEU A 1 82 ? -14.409 12.615 16.837 1.00 74.81 82 LEU A O 1
ATOM 670 N N . VAL A 1 83 ? -12.735 11.450 17.769 1.00 72.88 83 VAL A N 1
ATOM 671 C CA . VAL A 1 83 ? -12.090 11.073 16.504 1.00 72.88 83 VAL A CA 1
ATOM 672 C C . VAL A 1 83 ? -13.047 10.263 15.628 1.00 72.88 83 VAL A C 1
ATOM 674 O O . VAL A 1 83 ? -13.202 10.594 14.455 1.00 72.88 83 VAL A O 1
ATOM 677 N N . CYS A 1 84 ? -13.755 9.270 16.176 1.00 71.06 84 CYS A N 1
ATOM 678 C CA . CYS A 1 84 ? -14.733 8.515 15.393 1.00 71.06 84 CYS A CA 1
ATOM 679 C C . CYS A 1 84 ? -15.888 9.393 14.890 1.00 71.06 84 CYS A C 1
ATOM 681 O O . CYS A 1 84 ? -16.304 9.263 13.742 1.00 71.06 84 CYS A O 1
ATOM 683 N N . LYS A 1 85 ? -16.363 10.328 15.721 1.00 70.00 85 LYS A N 1
ATOM 684 C CA . LYS A 1 85 ? -17.482 11.219 15.391 1.00 70.00 85 LYS A CA 1
ATOM 685 C C . LYS A 1 85 ? -17.117 12.316 14.386 1.00 70.00 85 LYS A C 1
ATOM 687 O O . LYS A 1 85 ? -17.940 12.660 13.552 1.00 70.00 85 LYS A O 1
ATOM 692 N N . PHE A 1 86 ? -15.905 12.869 14.447 1.00 72.75 86 PHE A N 1
ATOM 693 C CA . PHE A 1 86 ? -15.452 13.907 13.510 1.00 72.75 86 PHE A CA 1
ATOM 694 C C . PHE A 1 86 ? -15.112 13.364 12.120 1.00 72.75 86 PHE A C 1
ATOM 696 O O . PHE A 1 86 ? -15.063 14.131 11.162 1.00 72.75 86 PHE A O 1
ATOM 703 N N . LEU A 1 87 ? -14.840 12.064 12.009 1.00 68.38 87 LEU A N 1
ATOM 704 C CA . LEU A 1 87 ? -14.344 11.443 10.780 1.00 68.38 87 LEU A CA 1
ATOM 705 C C . LEU A 1 87 ? -15.323 10.433 10.168 1.00 68.38 87 LEU A C 1
ATOM 707 O O . LEU A 1 87 ? -14.918 9.694 9.262 1.00 68.38 87 LEU A O 1
ATOM 711 N N . ASP A 1 88 ? -16.569 10.404 10.663 1.00 65.44 88 ASP A N 1
ATOM 712 C CA . ASP A 1 88 ? -17.619 9.438 10.302 1.00 65.44 88 ASP A CA 1
ATOM 713 C C . ASP A 1 88 ? -17.043 8.016 10.163 1.00 65.44 88 ASP A C 1
ATOM 715 O O . ASP A 1 88 ? -17.056 7.390 9.094 1.00 65.44 88 ASP A O 1
ATOM 719 N N . LEU A 1 89 ? -16.403 7.553 11.243 1.00 62.31 89 LEU A N 1
ATOM 720 C CA . LEU A 1 89 ? -15.749 6.245 11.320 1.00 62.31 89 LEU A CA 1
ATOM 721 C C . LEU A 1 89 ? -16.637 5.167 11.911 1.00 62.31 89 LEU A C 1
ATOM 723 O O . LEU A 1 89 ? -17.287 5.398 12.946 1.00 62.31 89 LEU A O 1
#

pLDDT: mean 79.04, std 8.09, range [49.75, 91.44]

Radius of gyration: 20.85 Å; chains: 1; bounding box: 48×26×61 Å

Secondary structure (DSSP, 8-state):
----HHHHHHHHHHHHHHHHHHHHHHSHHHHHHHHHHHHHHHHHHTPPPPHHHHHIIIIIS--SSPPPPHHHHS--SHHHHHHHHHTT-

Foldseek 3Di:
DDCDPVNVVVVVVVVVVVVVVVVLCPDLNVLLVVLVVVLVVCVVVVDADDPVNVCCSCPVNVPPDRDDGPCLVPVPDPVSVVVCVVVVD